Protein AF-A0A0J7I913-F1 (afdb_monomer_lite)

Radius of gyration: 12.44 Å; chains: 1; bounding box: 34×30×26 Å

Sequence (101 aa):
MNKFKPIKVIGNLSIGSDISEKLPTDEYEFNFSEKYISGTVSIFFEQDYYNKNQIFVLKNGKLFSKLMQECYGMEYFLTNDINSYLISVNWYVIEILFKNE

Foldseek 3Di:
DCLADWPFLADQTGRDDPQWDKDFCVVQQLQVQLPPNAAKKWKQFRCDPPRNPPIDIDGGSNCVSVVCVVVVHFFMWMADPVRQWIWTGHPGIITIHGRDD

pLDDT: mean 90.07, std 8.55, range [43.69, 96.62]

Secondary structure (DSSP, 8-state):
--S---SBSSSS-BS-TTTSEEEEHHHHTTTHHHHH--S-EEEE---STTTTT--EEES-GGGHHHHHHHHT---EEEEETT--EEEEE-SSEEEEEE---

Structure (mmCIF, N/CA/C/O backbone):
data_AF-A0A0J7I913-F1
#
_entry.id   AF-A0A0J7I913-F1
#
loop_
_atom_site.group_PDB
_atom_site.id
_atom_site.type_symbol
_atom_site.label_atom_id
_atom_site.label_alt_id
_atom_site.label_comp_id
_atom_site.label_asym_id
_atom_site.label_entity_id
_atom_site.label_seq_id
_atom_site.pdbx_PDB_ins_code
_atom_site.Cartn_x
_atom_site.Cartn_y
_atom_site.Cartn_z
_atom_site.occupancy
_atom_site.B_iso_or_equiv
_atom_site.auth_seq_id
_atom_site.auth_comp_id
_atom_site.auth_asym_id
_atom_site.auth_atom_id
_atom_site.pdbx_PDB_model_num
ATOM 1 N N . MET A 1 1 ? -20.770 1.907 -6.104 1.00 43.69 1 MET A N 1
ATOM 2 C CA . MET A 1 1 ? -20.164 3.253 -6.196 1.00 43.69 1 MET A CA 1
ATOM 3 C C . MET A 1 1 ? -18.655 3.079 -6.072 1.00 43.69 1 MET A C 1
ATOM 5 O O . MET A 1 1 ? -18.217 2.596 -5.036 1.00 43.69 1 MET A O 1
ATOM 9 N N . ASN A 1 2 ? -17.878 3.360 -7.123 1.00 57.56 2 ASN A N 1
ATOM 10 C CA . ASN A 1 2 ? -16.415 3.211 -7.091 1.00 57.56 2 ASN A CA 1
ATOM 11 C C . ASN A 1 2 ? -15.819 4.393 -6.319 1.00 57.56 2 ASN A C 1
ATOM 13 O O . ASN A 1 2 ? -15.729 5.484 -6.877 1.00 57.56 2 ASN A O 1
ATOM 17 N N . LYS A 1 3 ? -15.482 4.186 -5.036 1.00 70.44 3 LYS A N 1
ATOM 18 C CA . LYS A 1 3 ? -14.910 5.226 -4.155 1.00 70.44 3 LYS A CA 1
ATOM 19 C C . LYS A 1 3 ? -13.554 5.733 -4.657 1.00 70.44 3 LYS A C 1
ATOM 21 O O . LYS A 1 3 ? -13.267 6.913 -4.520 1.00 70.44 3 LYS A O 1
ATOM 26 N N . PHE A 1 4 ? -12.773 4.856 -5.281 1.00 85.12 4 PHE A N 1
ATOM 27 C CA . PHE A 1 4 ? -11.490 5.168 -5.903 1.00 85.12 4 PHE A CA 1
ATOM 28 C C . PHE A 1 4 ? -11.437 4.565 -7.311 1.00 85.12 4 PHE A C 1
ATOM 30 O O . PHE A 1 4 ? -12.118 3.573 -7.591 1.00 85.12 4 PHE A O 1
ATOM 37 N N . LYS A 1 5 ? -10.652 5.173 -8.206 1.00 87.25 5 LYS A N 1
ATOM 38 C CA . LYS A 1 5 ? -10.454 4.718 -9.591 1.00 87.25 5 LYS A CA 1
ATOM 39 C C . LYS A 1 5 ? -8.961 4.755 -9.945 1.00 87.25 5 LYS A C 1
ATOM 41 O O . LYS A 1 5 ? -8.546 5.685 -10.631 1.00 87.25 5 LYS A O 1
ATOM 46 N N . PRO A 1 6 ? -8.160 3.797 -9.447 1.00 91.69 6 PRO A N 1
ATOM 47 C CA . PRO A 1 6 ? -6.744 3.736 -9.783 1.00 91.69 6 PRO A CA 1
ATOM 48 C C . PRO A 1 6 ? -6.535 3.547 -11.289 1.00 91.69 6 PRO A C 1
ATOM 50 O O . PRO A 1 6 ? -7.283 2.808 -11.934 1.00 91.69 6 PRO A O 1
ATOM 53 N N . ILE A 1 7 ? -5.520 4.212 -11.845 1.00 93.69 7 ILE A N 1
ATOM 54 C CA . ILE A 1 7 ? -5.187 4.142 -13.275 1.00 93.69 7 ILE A CA 1
ATOM 55 C C . ILE A 1 7 ? -4.502 2.829 -13.667 1.00 93.69 7 ILE A C 1
ATOM 57 O O . ILE A 1 7 ? -4.623 2.397 -14.814 1.00 93.69 7 ILE A O 1
ATOM 61 N N . LYS A 1 8 ? -3.790 2.186 -12.733 1.00 94.81 8 LYS A N 1
ATOM 62 C CA . LYS A 1 8 ? -3.102 0.910 -12.953 1.00 94.81 8 LYS A CA 1
ATOM 63 C C . LYS A 1 8 ? -3.333 -0.023 -11.786 1.00 94.81 8 LYS A C 1
ATOM 65 O O . LYS A 1 8 ? -2.976 0.300 -10.662 1.00 94.81 8 LYS A O 1
ATOM 70 N N . VAL A 1 9 ? -3.882 -1.197 -12.080 1.00 94.38 9 VAL A N 1
ATOM 71 C CA . VAL A 1 9 ? -4.157 -2.249 -11.089 1.00 94.38 9 VAL A CA 1
ATOM 72 C C . VAL A 1 9 ? -3.317 -3.515 -11.299 1.00 94.38 9 VAL A C 1
ATOM 74 O O . VAL A 1 9 ? -3.500 -4.483 -10.573 1.00 94.38 9 VAL A O 1
ATOM 77 N N . ILE A 1 10 ? -2.409 -3.503 -12.279 1.00 94.38 10 ILE A N 1
ATOM 78 C CA . ILE A 1 10 ? -1.413 -4.544 -12.575 1.00 94.38 10 ILE A CA 1
ATOM 79 C C . ILE A 1 10 ? -0.144 -3.816 -13.028 1.00 94.38 10 ILE A C 1
ATOM 81 O O . ILE A 1 10 ? -0.257 -2.907 -13.855 1.00 94.38 10 ILE A O 1
ATOM 85 N N . GLY A 1 11 ? 1.017 -4.216 -12.512 1.00 91.94 11 GLY A N 1
ATOM 86 C CA . GLY A 1 11 ? 2.351 -3.739 -12.859 1.00 91.94 11 GLY A CA 1
ATOM 87 C C . GLY A 1 11 ? 2.547 -2.242 -12.644 1.00 91.94 11 GLY A C 1
ATOM 88 O O . GLY A 1 11 ? 2.097 -1.423 -13.454 1.00 91.94 11 GLY A O 1
ATOM 89 N N . ASN A 1 12 ? 3.315 -1.862 -11.625 1.00 92.69 12 ASN A N 1
ATOM 90 C CA . ASN A 1 12 ? 3.477 -0.464 -11.216 1.00 92.69 12 ASN A CA 1
ATOM 91 C C . ASN A 1 12 ? 2.132 0.142 -10.812 1.00 92.69 12 ASN A C 1
ATOM 93 O O . ASN A 1 12 ? 1.626 1.076 -11.449 1.00 92.69 12 ASN A O 1
ATOM 97 N N . LEU A 1 13 ? 1.535 -0.450 -9.776 1.00 94.94 13 LEU A N 1
ATOM 98 C CA . LEU A 1 13 ? 0.238 -0.052 -9.233 1.00 94.94 13 LEU A CA 1
ATOM 99 C C . LEU A 1 13 ? 0.192 1.456 -8.985 1.00 94.94 13 LEU A C 1
ATOM 101 O O . LEU A 1 13 ? 1.101 2.024 -8.380 1.00 94.94 13 LEU A O 1
ATOM 105 N N . SER A 1 14 ? -0.852 2.119 -9.476 1.00 95.00 14 SER A N 1
ATOM 106 C CA . SER A 1 14 ? -0.940 3.579 -9.427 1.00 95.00 14 SER A CA 1
ATOM 107 C C . SER A 1 14 ? -2.387 4.049 -9.362 1.00 95.00 14 SER A C 1
ATOM 109 O O . SER A 1 14 ? -3.275 3.532 -10.046 1.00 95.00 14 SER A O 1
ATOM 111 N N . ILE A 1 15 ? -2.604 5.055 -8.521 1.00 93.88 15 ILE A N 1
ATOM 112 C CA . ILE A 1 15 ? -3.844 5.797 -8.349 1.00 93.88 15 ILE A CA 1
ATOM 113 C C . ILE A 1 15 ? -3.989 6.841 -9.456 1.00 93.88 15 ILE A C 1
ATOM 115 O O . ILE A 1 15 ? -5.049 6.904 -10.075 1.00 93.88 15 ILE A O 1
ATOM 119 N N . GLY A 1 16 ? -2.933 7.611 -9.732 1.00 87.94 16 GLY A N 1
ATOM 120 C CA . GLY A 1 16 ? -2.901 8.627 -10.784 1.00 87.94 16 GLY A CA 1
ATOM 121 C C . GLY A 1 16 ? -2.245 9.936 -10.345 1.00 87.94 16 GLY A C 1
ATOM 122 O O . GLY A 1 16 ? -2.630 10.541 -9.347 1.00 87.94 16 GLY A O 1
ATOM 123 N N . SER A 1 17 ? -1.296 10.411 -11.156 1.00 71.00 17 SER A N 1
ATOM 124 C CA . SER A 1 17 ? -0.346 11.475 -10.807 1.00 71.00 17 SER A CA 1
ATOM 125 C C . SER A 1 17 ? -0.943 12.818 -10.411 1.00 71.00 17 SER A C 1
ATOM 127 O O . SER A 1 17 ? -0.295 13.544 -9.661 1.00 71.00 17 SER A O 1
ATOM 129 N N . ASP A 1 18 ? -2.109 13.155 -10.954 1.00 82.06 18 ASP A N 1
ATOM 130 C CA . ASP A 1 18 ? -2.664 14.512 -10.899 1.00 82.06 18 ASP A CA 1
ATOM 131 C C . ASP A 1 18 ? -3.638 14.689 -9.730 1.00 82.06 18 ASP A C 1
ATOM 133 O O . ASP A 1 18 ? -4.074 15.800 -9.438 1.00 82.06 18 ASP A O 1
ATOM 137 N N . ILE A 1 19 ? -3.999 13.583 -9.075 1.00 83.56 19 ILE A N 1
ATOM 138 C CA . ILE A 1 19 ? -5.009 13.545 -8.014 1.00 83.56 19 ILE A CA 1
ATOM 139 C C . ILE A 1 19 ? -4.457 13.037 -6.680 1.00 83.56 19 ILE A C 1
ATOM 141 O O . ILE A 1 19 ? -5.142 13.162 -5.670 1.00 83.56 19 ILE A O 1
ATOM 145 N N . SER A 1 20 ? -3.251 12.462 -6.660 1.00 91.31 20 SER A N 1
ATOM 146 C CA . SER A 1 20 ? -2.624 11.905 -5.460 1.00 91.31 20 SER A CA 1
ATOM 147 C C . SER A 1 20 ? -1.407 12.711 -5.015 1.00 91.31 20 SER A C 1
ATOM 149 O O . SER A 1 20 ? -0.601 13.144 -5.841 1.00 91.31 20 SER A O 1
ATOM 151 N N . GLU A 1 21 ? -1.201 12.797 -3.706 1.00 93.12 21 GLU A N 1
ATOM 152 C CA . GLU A 1 21 ? 0.090 13.173 -3.131 1.00 93.12 21 GLU A CA 1
ATOM 153 C C . GLU A 1 21 ? 1.125 12.067 -3.378 1.00 93.12 21 GLU A C 1
ATOM 155 O O . GLU A 1 21 ? 0.766 10.898 -3.532 1.00 93.12 21 GLU A O 1
ATOM 160 N N . LYS A 1 22 ? 2.413 12.430 -3.437 1.00 93.62 22 LYS A N 1
ATOM 161 C CA . LYS A 1 22 ? 3.503 11.509 -3.786 1.00 93.62 22 LYS A CA 1
ATOM 162 C C . LYS A 1 22 ? 4.621 11.554 -2.759 1.00 93.62 22 LYS A C 1
ATOM 164 O O . LYS A 1 22 ? 5.068 12.636 -2.386 1.00 93.62 22 LYS A O 1
ATOM 169 N N . LEU A 1 23 ? 5.112 10.380 -2.381 1.00 92.88 23 LEU A N 1
ATOM 170 C CA . LEU A 1 23 ? 6.309 10.209 -1.564 1.00 92.88 23 LEU A CA 1
ATOM 171 C C . LEU A 1 23 ? 7.319 9.300 -2.285 1.00 92.88 23 LEU A C 1
ATOM 173 O O . LEU A 1 23 ? 6.905 8.391 -3.013 1.00 92.88 23 LEU A O 1
ATOM 177 N N . PRO A 1 24 ? 8.631 9.532 -2.101 1.00 92.62 24 PRO A N 1
ATOM 178 C CA . PRO A 1 24 ? 9.670 8.697 -2.696 1.00 92.62 24 PRO A CA 1
ATOM 179 C C . PRO A 1 24 ? 9.673 7.298 -2.066 1.00 92.62 24 PRO A C 1
ATOM 181 O O . PRO A 1 24 ? 9.679 7.169 -0.844 1.00 92.62 24 PRO A O 1
ATOM 184 N N . THR A 1 25 ? 9.693 6.241 -2.880 1.00 89.75 25 THR A N 1
ATOM 185 C CA . THR A 1 25 ? 9.673 4.864 -2.358 1.00 89.75 25 THR A CA 1
ATOM 186 C C . THR A 1 25 ? 10.944 4.529 -1.575 1.00 89.75 25 THR A C 1
ATOM 188 O O . THR A 1 25 ? 10.829 4.020 -0.464 1.00 89.75 25 THR A O 1
ATOM 191 N N . ASP A 1 26 ? 12.124 4.914 -2.069 1.00 88.00 26 ASP A N 1
ATOM 192 C CA . ASP A 1 26 ? 13.428 4.598 -1.454 1.00 88.00 26 ASP A CA 1
ATOM 193 C C . ASP A 1 26 ? 13.537 5.004 0.029 1.00 88.00 26 ASP A C 1
ATOM 195 O O . ASP A 1 26 ? 14.219 4.357 0.822 1.00 88.00 26 ASP A O 1
ATOM 199 N N . GLU A 1 27 ? 12.859 6.082 0.432 1.00 89.00 27 GLU A N 1
ATOM 200 C CA . GLU A 1 27 ? 12.896 6.578 1.813 1.00 89.00 27 GLU A CA 1
ATOM 201 C C . GLU A 1 27 ? 11.867 5.898 2.730 1.00 89.00 27 GLU A C 1
ATOM 203 O O . GLU A 1 27 ? 12.016 5.908 3.959 1.00 89.00 27 GLU A O 1
ATOM 208 N N . TYR A 1 28 ? 10.803 5.330 2.159 1.00 90.75 28 TYR A N 1
ATOM 209 C CA . TYR A 1 28 ? 9.580 4.998 2.888 1.00 90.75 28 TYR A CA 1
ATOM 210 C C . TYR A 1 28 ? 9.100 3.551 2.712 1.00 90.75 28 TYR A C 1
ATOM 212 O O . TYR A 1 28 ? 8.330 3.094 3.551 1.00 90.75 28 TYR A O 1
ATOM 220 N N . GLU A 1 29 ? 9.563 2.790 1.721 1.00 81.19 29 GLU A N 1
ATOM 221 C CA . GLU A 1 29 ? 9.051 1.451 1.364 1.00 81.19 29 GLU A CA 1
ATOM 222 C C . GLU A 1 29 ? 8.789 0.516 2.559 1.00 81.19 29 GLU A C 1
ATOM 224 O O . GLU A 1 29 ? 7.683 -0.005 2.735 1.00 81.19 29 GLU A O 1
ATOM 229 N N . PHE A 1 30 ? 9.757 0.402 3.469 1.00 88.00 30 PHE A N 1
ATOM 230 C CA . PHE A 1 30 ? 9.686 -0.505 4.618 1.00 88.00 30 PHE A CA 1
ATOM 231 C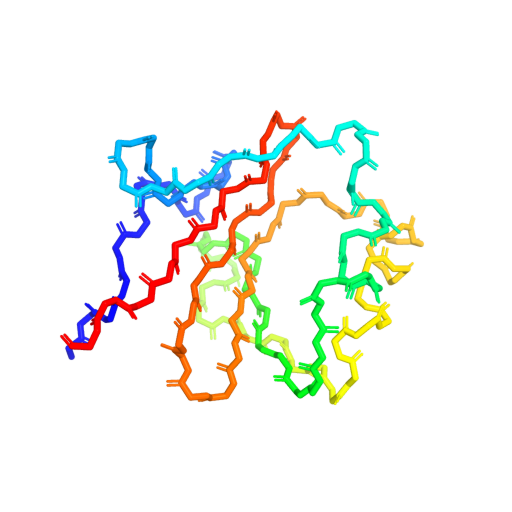 C . PHE A 1 30 ? 9.492 0.193 5.965 1.00 88.00 30 PHE A C 1
ATOM 233 O O . PHE A 1 30 ? 9.577 -0.447 7.010 1.00 88.00 30 PHE A O 1
ATOM 240 N N . ASN A 1 31 ? 9.162 1.485 5.969 1.00 91.00 31 ASN A N 1
ATOM 241 C CA . ASN A 1 31 ? 8.851 2.217 7.203 1.00 91.00 31 ASN A CA 1
ATOM 242 C C . ASN A 1 31 ? 7.591 3.096 7.114 1.00 91.00 31 ASN A C 1
ATOM 244 O O . ASN A 1 31 ? 7.157 3.661 8.120 1.00 91.00 31 ASN A O 1
ATOM 248 N N . PHE A 1 32 ? 6.976 3.190 5.934 1.00 92.00 32 PHE A N 1
ATOM 249 C CA . PHE A 1 32 ? 5.816 4.032 5.680 1.00 92.00 32 PHE A CA 1
ATOM 250 C C . PHE A 1 32 ? 4.652 3.668 6.598 1.00 92.00 32 PHE A C 1
ATOM 252 O O . PHE A 1 32 ? 4.114 4.527 7.299 1.00 92.00 32 PHE A O 1
ATOM 259 N N . SER A 1 33 ? 4.273 2.387 6.643 1.00 92.50 33 SER A N 1
ATOM 260 C CA . SER A 1 33 ? 3.107 1.988 7.425 1.00 92.50 33 SER A CA 1
ATOM 261 C C . SER A 1 33 ? 3.323 2.194 8.920 1.00 92.50 33 SER A C 1
ATOM 263 O O . SER A 1 33 ? 2.392 2.544 9.635 1.00 92.50 33 SER A O 1
ATOM 265 N N . GLU A 1 34 ? 4.548 1.992 9.402 1.00 93.06 34 GLU A N 1
ATOM 266 C CA . GLU A 1 34 ? 4.893 2.167 10.811 1.00 93.06 34 GL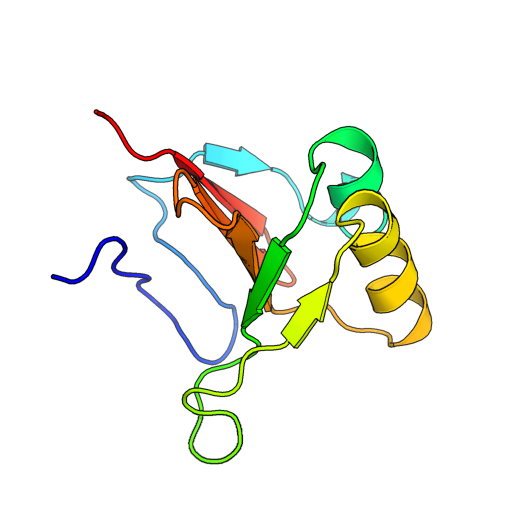U A CA 1
ATOM 267 C C . GLU A 1 34 ? 4.659 3.613 11.273 1.00 93.06 34 GLU A C 1
ATOM 269 O O . GLU A 1 34 ? 4.122 3.842 12.362 1.00 93.06 34 GLU A O 1
ATOM 274 N N . LYS A 1 35 ? 5.021 4.581 10.421 1.00 90.94 35 LYS A N 1
ATOM 275 C CA . LYS A 1 35 ? 4.922 6.017 10.705 1.00 90.94 35 LYS A CA 1
ATOM 276 C C . LYS A 1 35 ? 3.522 6.581 10.468 1.00 90.94 35 LYS A C 1
ATOM 278 O O . LYS A 1 35 ? 3.054 7.382 11.275 1.00 90.94 35 LYS A O 1
ATOM 283 N N . TYR A 1 36 ? 2.866 6.185 9.377 1.00 90.88 36 TYR A N 1
ATOM 284 C CA . TYR A 1 36 ? 1.697 6.907 8.852 1.00 90.88 36 TYR A CA 1
ATOM 285 C C . TYR A 1 36 ? 0.387 6.127 8.916 1.00 90.88 36 TYR A C 1
ATOM 287 O O . TYR A 1 36 ? -0.682 6.711 8.751 1.00 90.88 36 TYR A O 1
ATOM 295 N N . ILE A 1 37 ? 0.440 4.821 9.175 1.00 93.31 37 ILE A N 1
ATOM 296 C CA . ILE A 1 37 ? -0.739 3.960 9.153 1.00 93.31 37 ILE A CA 1
ATOM 297 C C . ILE A 1 37 ? -1.048 3.466 10.561 1.00 93.31 37 ILE A C 1
ATOM 299 O O . ILE A 1 37 ? -0.175 3.102 11.342 1.00 93.31 37 ILE A O 1
ATOM 303 N N . SER A 1 38 ? -2.329 3.441 10.912 1.00 91.44 38 SER A N 1
ATOM 304 C CA . SER A 1 38 ? -2.798 2.889 12.179 1.00 91.44 38 SER A CA 1
ATOM 305 C C . SER A 1 38 ? -4.138 2.186 12.001 1.00 91.44 38 SER A C 1
ATOM 307 O O . SER A 1 38 ? -4.819 2.368 10.993 1.00 91.44 38 SER A O 1
ATOM 309 N N . GLY A 1 39 ? -4.503 1.363 12.985 1.00 95.12 39 GLY A N 1
ATOM 310 C CA . GLY A 1 39 ? -5.754 0.615 12.965 1.00 95.12 39 GLY A CA 1
ATOM 311 C C . GLY A 1 39 ? -5.743 -0.564 11.993 1.00 95.12 39 GLY A C 1
ATOM 312 O O . GLY A 1 39 ? -4.685 -1.081 11.623 1.00 95.12 39 GLY A O 1
ATOM 313 N N . THR A 1 40 ? -6.944 -1.008 11.625 1.00 96.62 40 THR A N 1
ATOM 314 C CA . THR A 1 40 ? -7.131 -2.103 10.671 1.00 96.62 40 THR A CA 1
ATOM 315 C C . THR A 1 40 ? -7.030 -1.577 9.249 1.00 96.62 40 THR A C 1
ATOM 317 O O . THR A 1 40 ? -7.648 -0.570 8.907 1.00 96.62 40 THR A O 1
ATOM 320 N N . VAL A 1 41 ? -6.282 -2.291 8.417 1.00 96.62 41 VAL A N 1
ATOM 321 C CA . VAL A 1 41 ? -6.118 -1.972 7.002 1.00 96.62 41 VAL A CA 1
ATOM 322 C C . VAL A 1 41 ? -6.507 -3.152 6.132 1.00 96.62 41 VAL A C 1
ATOM 324 O O . VAL A 1 41 ? -6.294 -4.310 6.496 1.00 96.62 41 VAL A O 1
ATOM 327 N N . SER A 1 42 ? -7.087 -2.830 4.982 1.00 96.50 42 SER A N 1
ATOM 328 C CA . SER A 1 42 ? -7.315 -3.761 3.885 1.00 96.50 42 SER A CA 1
ATOM 329 C C . SER A 1 42 ? -6.246 -3.529 2.830 1.00 96.50 42 SER A C 1
ATOM 331 O O . SER A 1 42 ? -5.993 -2.388 2.441 1.00 96.50 42 SER A O 1
ATOM 333 N N . ILE A 1 43 ? -5.627 -4.614 2.393 1.00 95.44 43 ILE A N 1
ATOM 334 C CA . ILE A 1 43 ? -4.547 -4.645 1.422 1.00 95.44 43 ILE A CA 1
ATOM 335 C C . ILE A 1 43 ? -5.035 -5.384 0.185 1.00 95.44 43 ILE A C 1
ATOM 337 O O . ILE A 1 43 ? -5.659 -6.444 0.284 1.00 95.44 43 ILE A O 1
ATOM 341 N N . PHE A 1 44 ? -4.707 -4.827 -0.973 1.00 93.94 44 PHE A N 1
ATOM 342 C CA . PHE A 1 44 ? -4.968 -5.418 -2.275 1.00 93.94 44 PHE A CA 1
ATOM 343 C C . PHE A 1 44 ? -3.640 -5.480 -3.014 1.00 93.94 44 PHE A C 1
ATOM 345 O O . PHE A 1 44 ? -2.998 -4.454 -3.209 1.00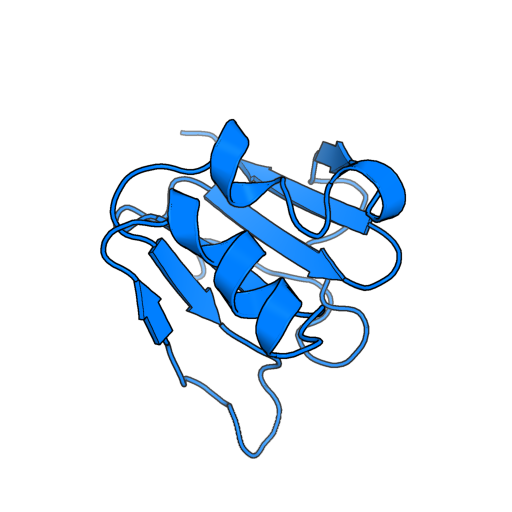 93.94 44 PHE A O 1
ATOM 352 N N . PHE A 1 45 ? -3.220 -6.667 -3.430 1.00 93.62 45 PHE A N 1
ATOM 353 C CA . PHE A 1 45 ? -2.102 -6.793 -4.362 1.00 93.62 45 PHE A CA 1
ATOM 354 C C . PHE A 1 45 ? -2.587 -6.493 -5.786 1.00 93.62 45 PHE A C 1
ATOM 356 O O . PHE A 1 45 ? -3.701 -5.984 -5.976 1.00 93.62 45 PHE A O 1
ATOM 363 N N . GLU A 1 46 ? -1.774 -6.803 -6.793 1.00 93.62 46 GLU A N 1
ATOM 364 C CA . GLU A 1 46 ? -2.201 -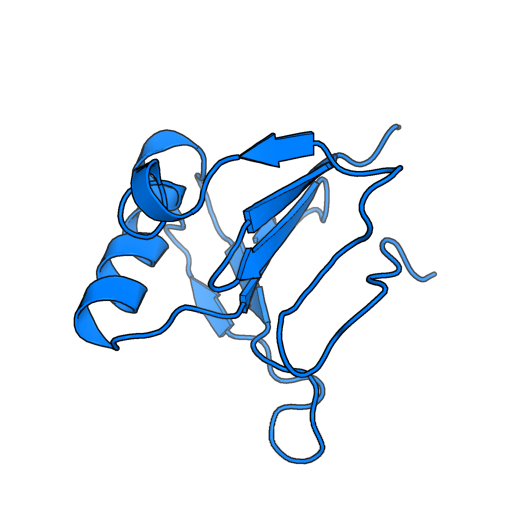6.710 -8.188 1.00 93.62 46 GLU A CA 1
ATOM 365 C C . GLU A 1 46 ? -3.568 -7.371 -8.396 1.00 93.62 46 GLU A C 1
ATOM 367 O O . GLU A 1 46 ? -3.860 -8.428 -7.848 1.00 93.62 46 GLU A O 1
ATOM 372 N N . GLN A 1 47 ? -4.432 -6.736 -9.178 1.00 93.38 47 GLN A N 1
ATOM 373 C CA . GLN A 1 47 ? -5.766 -7.238 -9.499 1.00 93.38 47 GLN A CA 1
ATOM 374 C C . GLN A 1 47 ? -5.753 -7.894 -10.881 1.00 93.38 47 GLN A C 1
ATOM 376 O O . GLN A 1 47 ? -6.537 -7.548 -11.769 1.00 93.38 47 GLN A O 1
ATOM 381 N N . ASP A 1 48 ? -4.815 -8.823 -11.055 1.00 92.88 48 ASP A N 1
ATOM 382 C CA . ASP A 1 48 ? -4.689 -9.665 -12.238 1.00 92.88 48 ASP A CA 1
ATOM 383 C C . ASP A 1 48 ? -5.710 -10.816 -12.222 1.00 92.88 48 ASP A C 1
ATOM 385 O O . ASP A 1 48 ? -6.614 -10.865 -11.389 1.00 92.88 48 ASP A O 1
ATOM 389 N N . TYR A 1 49 ? -5.600 -11.755 -13.163 1.00 92.12 49 TYR A N 1
ATOM 390 C CA . TYR A 1 49 ? -6.518 -12.892 -13.230 1.00 92.12 49 TYR A CA 1
ATOM 391 C C . TYR A 1 49 ? -6.494 -13.772 -11.964 1.00 92.12 49 TYR A C 1
ATOM 393 O O . TYR A 1 49 ? -7.532 -14.325 -11.597 1.00 92.12 49 TYR A O 1
ATOM 401 N N . TYR A 1 50 ? -5.346 -13.894 -11.291 1.00 89.31 50 TYR A N 1
ATOM 402 C CA . TYR A 1 50 ? -5.156 -14.800 -10.156 1.00 89.31 50 TYR A CA 1
ATOM 403 C C . TYR A 1 50 ? -5.577 -14.174 -8.822 1.00 89.31 50 TYR A C 1
ATOM 405 O O . TYR A 1 50 ? -6.179 -14.845 -7.982 1.00 89.31 50 TYR A O 1
ATOM 413 N N . ASN A 1 51 ? -5.305 -12.883 -8.645 1.00 88.50 51 ASN A N 1
ATOM 414 C CA . ASN A 1 51 ? -5.447 -12.163 -7.379 1.00 88.50 51 ASN A CA 1
ATOM 415 C C . ASN A 1 51 ? -6.690 -11.258 -7.330 1.00 88.50 51 ASN A C 1
ATOM 417 O O . ASN A 1 51 ? -6.941 -10.575 -6.332 1.00 88.50 51 ASN A O 1
ATOM 421 N N . LYS A 1 52 ? -7.502 -11.258 -8.394 1.00 90.75 52 LYS A N 1
ATOM 422 C CA . LYS A 1 52 ? -8.718 -10.447 -8.489 1.00 90.75 52 LYS A CA 1
ATOM 423 C C . LYS A 1 52 ? -9.630 -10.622 -7.277 1.00 90.75 52 LYS A C 1
ATOM 425 O O . LYS A 1 52 ? -10.028 -11.735 -6.940 1.00 90.75 52 LYS A O 1
ATOM 430 N N . ASN A 1 53 ? -10.045 -9.500 -6.693 1.00 91.06 53 ASN A N 1
ATOM 431 C CA . ASN A 1 53 ? -10.937 -9.428 -5.533 1.00 91.06 53 ASN A CA 1
ATOM 432 C C . ASN A 1 53 ? -10.401 -10.134 -4.274 1.00 91.06 53 ASN A C 1
ATOM 434 O O . ASN A 1 53 ? -11.168 -10.360 -3.336 1.00 91.06 53 ASN A O 1
ATOM 438 N N . GLN A 1 54 ? -9.116 -10.486 -4.229 1.00 93.81 54 GLN A N 1
ATOM 439 C CA . GLN A 1 54 ? -8.495 -10.972 -3.007 1.00 93.81 54 GLN A CA 1
ATOM 440 C C . GLN A 1 54 ? -8.121 -9.786 -2.122 1.00 93.81 54 GLN A C 1
ATOM 442 O O . GLN A 1 54 ? -7.545 -8.800 -2.582 1.00 93.81 54 GLN A O 1
ATOM 447 N N . ILE A 1 55 ? -8.475 -9.892 -0.843 1.00 93.31 55 ILE A N 1
ATOM 448 C CA . ILE A 1 55 ? -8.249 -8.849 0.153 1.00 93.31 55 ILE A CA 1
ATOM 449 C C . ILE A 1 55 ? -7.534 -9.483 1.333 1.00 93.31 55 ILE A C 1
ATOM 451 O O . ILE A 1 55 ? -8.024 -10.449 1.920 1.00 93.31 55 ILE A O 1
ATOM 455 N N . PHE A 1 56 ? -6.396 -8.910 1.704 1.00 93.75 56 PHE A N 1
ATOM 456 C CA . PHE A 1 56 ? -5.712 -9.250 2.940 1.00 93.75 56 PHE A CA 1
ATOM 457 C C . PHE A 1 56 ? -6.032 -8.196 3.999 1.00 93.75 56 PHE A C 1
ATOM 459 O O . PHE A 1 56 ? -5.931 -7.001 3.741 1.00 93.75 56 PHE A O 1
ATOM 466 N N . VAL A 1 57 ? -6.443 -8.622 5.192 1.00 95.81 57 VAL A N 1
ATOM 467 C CA . VAL A 1 57 ? -6.815 -7.704 6.277 1.00 95.81 57 VAL A CA 1
ATOM 468 C C . VAL A 1 57 ? -5.820 -7.836 7.414 1.00 95.81 57 VAL A C 1
ATOM 470 O O . VAL A 1 57 ? -5.644 -8.918 7.976 1.00 95.81 57 VAL A O 1
ATOM 473 N N . LEU A 1 58 ? -5.216 -6.715 7.801 1.00 95.69 58 LEU A N 1
ATOM 474 C CA . LEU A 1 58 ? -4.282 -6.646 8.916 1.00 95.69 58 LEU A CA 1
ATOM 475 C C . LEU A 1 58 ? -4.838 -5.735 10.009 1.00 95.69 58 LEU A C 1
ATOM 477 O O . LEU A 1 58 ? -5.057 -4.548 9.790 1.00 95.69 58 LEU A O 1
ATOM 481 N N . LYS A 1 59 ? -5.030 -6.282 11.217 1.00 95.81 59 LYS A N 1
ATOM 482 C CA . LYS A 1 59 ? -5.602 -5.541 12.360 1.00 95.81 59 LYS A CA 1
ATOM 483 C C . LYS A 1 59 ? -4.709 -4.415 12.883 1.00 95.81 59 LYS A C 1
ATOM 485 O O . LYS A 1 59 ? -5.204 -3.495 13.525 1.00 95.81 59 LYS A O 1
ATOM 490 N N . ASN A 1 60 ? -3.402 -4.523 12.655 1.00 95.31 60 ASN A N 1
ATOM 491 C CA . ASN A 1 60 ? -2.421 -3.523 13.050 1.00 95.31 60 ASN A CA 1
ATOM 492 C C . ASN A 1 60 ? -1.593 -3.106 11.833 1.00 95.31 60 ASN A C 1
ATOM 494 O O . ASN A 1 60 ? -0.533 -3.676 11.571 1.00 95.31 60 ASN A O 1
ATOM 498 N N . GLY A 1 61 ? -2.085 -2.104 11.103 1.00 94.69 61 GLY A N 1
ATOM 499 C CA . GLY A 1 61 ? -1.457 -1.590 9.888 1.00 94.69 61 GLY A CA 1
ATOM 500 C C . GLY A 1 61 ? -0.025 -1.092 10.080 1.00 94.69 61 GLY A C 1
ATOM 501 O O . GLY A 1 61 ? 0.747 -1.139 9.129 1.00 94.69 61 GLY A O 1
ATOM 502 N N . LYS A 1 62 ? 0.389 -0.730 11.305 1.00 95.50 62 LYS A N 1
ATOM 503 C CA . LYS A 1 62 ? 1.785 -0.348 11.591 1.00 95.50 62 LYS A CA 1
ATOM 504 C C . LYS A 1 62 ? 2.785 -1.446 11.251 1.00 95.50 62 LYS A C 1
ATOM 506 O O . LYS A 1 62 ? 3.905 -1.145 10.864 1.00 95.50 62 LYS A O 1
ATOM 511 N N . LEU A 1 63 ? 2.378 -2.709 11.372 1.00 93.88 63 LEU A N 1
ATOM 512 C CA . LEU A 1 63 ? 3.243 -3.863 11.124 1.00 93.88 63 LEU A CA 1
ATOM 513 C C . LEU A 1 63 ? 3.407 -4.188 9.633 1.00 93.88 63 LEU A C 1
ATOM 515 O O . LEU A 1 63 ? 4.193 -5.069 9.295 1.00 93.88 63 LEU A O 1
ATOM 519 N N . PHE A 1 64 ? 2.660 -3.524 8.747 1.00 93.75 64 PHE A N 1
ATOM 520 C CA . PHE A 1 64 ? 2.549 -3.952 7.358 1.00 93.75 64 PHE A CA 1
ATOM 521 C C . PHE A 1 64 ? 3.858 -3.813 6.570 1.00 93.75 64 PHE A C 1
ATOM 523 O O . PHE A 1 64 ? 4.287 -4.772 5.939 1.00 93.75 64 PHE A O 1
ATOM 530 N N . SER A 1 65 ? 4.539 -2.673 6.669 1.00 91.88 65 SER A N 1
ATOM 531 C CA . SER A 1 65 ? 5.829 -2.430 6.018 1.00 91.88 65 SER A CA 1
ATOM 532 C C . SER A 1 65 ? 6.892 -3.445 6.447 1.00 91.88 65 SER A C 1
ATOM 534 O O . SER A 1 65 ? 7.657 -3.911 5.609 1.00 91.88 65 SER A O 1
ATOM 536 N N . LYS A 1 66 ? 6.893 -3.871 7.718 1.00 91.19 66 LYS A N 1
ATOM 537 C CA . LYS A 1 66 ? 7.786 -4.937 8.192 1.00 91.19 66 LYS A CA 1
ATOM 538 C C . LYS A 1 66 ? 7.445 -6.293 7.568 1.00 91.19 66 LYS A C 1
ATOM 540 O O . LYS A 1 66 ? 8.342 -7.045 7.216 1.00 91.19 66 LYS A O 1
ATOM 545 N N . LEU A 1 67 ? 6.159 -6.609 7.405 1.00 92.19 67 LEU A N 1
ATOM 546 C CA . LEU A 1 67 ? 5.733 -7.836 6.725 1.00 92.19 67 LEU A CA 1
ATOM 547 C C . LEU A 1 67 ? 6.174 -7.830 5.255 1.00 92.19 67 LEU A C 1
ATOM 549 O O . LEU A 1 67 ? 6.696 -8.826 4.769 1.00 92.19 67 LEU A O 1
ATOM 553 N N . MET A 1 68 ? 6.020 -6.697 4.569 1.00 91.81 68 MET A N 1
ATOM 554 C CA . MET A 1 68 ? 6.482 -6.524 3.189 1.00 91.81 68 MET A CA 1
ATOM 555 C C . MET A 1 68 ? 8.000 -6.665 3.055 1.00 91.81 68 MET A C 1
ATOM 557 O O . MET A 1 68 ? 8.453 -7.334 2.128 1.00 91.81 68 MET A O 1
ATOM 561 N N . GLN A 1 69 ? 8.768 -6.137 4.014 1.00 91.00 69 GLN A N 1
ATOM 562 C CA . GLN A 1 69 ? 10.225 -6.286 4.060 1.00 91.00 69 GLN A CA 1
ATOM 563 C C . GLN A 1 69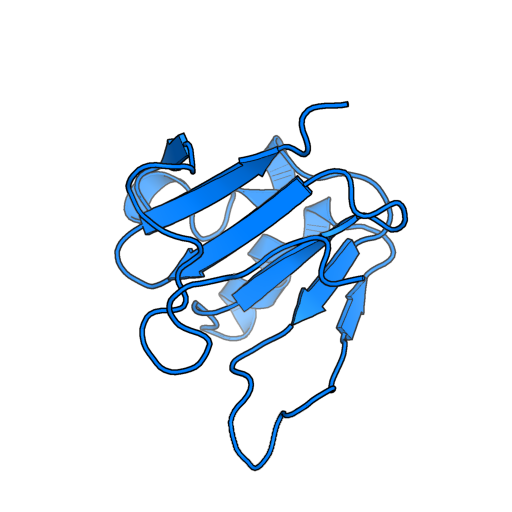 ? 10.661 -7.759 4.088 1.00 91.00 69 GLN A C 1
ATOM 565 O O . GLN A 1 69 ? 11.543 -8.153 3.331 1.00 91.00 69 GLN A O 1
ATOM 570 N N . GLU A 1 70 ? 10.019 -8.587 4.916 1.00 91.19 70 GLU A N 1
ATOM 571 C CA . GLU A 1 70 ? 10.325 -10.025 5.032 1.00 91.19 70 GLU A CA 1
ATOM 572 C C . GLU A 1 70 ? 9.869 -10.835 3.804 1.00 91.19 70 GLU A C 1
ATOM 574 O O . GLU A 1 70 ? 10.387 -11.917 3.533 1.00 91.19 70 GLU A O 1
ATOM 579 N N . CYS A 1 71 ? 8.885 -10.328 3.056 1.00 87.31 71 CYS A N 1
ATOM 580 C CA . CYS A 1 71 ? 8.347 -10.980 1.862 1.00 87.31 71 CYS A CA 1
ATOM 581 C C . CYS A 1 71 ? 8.951 -10.462 0.550 1.00 87.31 71 CYS A C 1
ATOM 583 O O . CYS A 1 71 ? 8.551 -10.940 -0.511 1.00 87.31 71 CYS A O 1
ATOM 585 N N . TYR A 1 72 ? 9.865 -9.487 0.604 1.00 82.81 72 TYR A N 1
ATOM 586 C CA . TYR A 1 72 ? 10.356 -8.755 -0.572 1.00 82.81 72 TYR A CA 1
ATOM 587 C C . TYR A 1 72 ? 9.212 -8.179 -1.436 1.00 82.81 72 TYR A C 1
ATOM 589 O O . TYR A 1 72 ? 9.318 -8.089 -2.659 1.00 82.81 72 TYR A O 1
ATOM 597 N N . GLY A 1 73 ? 8.084 -7.840 -0.800 1.00 79.69 73 GLY A N 1
ATOM 598 C CA . GLY A 1 73 ? 6.877 -7.347 -1.462 1.00 79.69 73 GLY A CA 1
ATOM 599 C C . GLY A 1 73 ? 6.904 -5.828 -1.602 1.00 79.69 73 GLY A C 1
ATOM 600 O O . GLY A 1 73 ? 7.197 -5.139 -0.632 1.00 79.69 73 GLY A O 1
ATOM 601 N N . MET A 1 74 ? 6.583 -5.312 -2.792 1.00 80.00 74 MET A N 1
ATOM 602 C CA . MET A 1 74 ? 6.747 -3.883 -3.112 1.00 80.00 74 MET A CA 1
ATOM 603 C C . MET A 1 74 ? 5.608 -3.253 -3.918 1.00 80.00 74 MET A C 1
ATOM 605 O O . MET A 1 74 ? 5.621 -2.046 -4.145 1.00 80.00 74 MET A O 1
ATOM 609 N N . GLU A 1 75 ? 4.609 -4.037 -4.332 1.00 92.25 75 GLU A N 1
ATOM 610 C CA . GLU A 1 75 ? 3.467 -3.524 -5.092 1.00 92.25 75 GLU A CA 1
ATOM 611 C C . GLU A 1 75 ? 2.147 -3.893 -4.425 1.00 92.25 75 GLU A C 1
ATOM 613 O O . GLU A 1 75 ? 1.740 -5.057 -4.404 1.00 92.25 75 GLU A O 1
ATOM 618 N N . TYR A 1 76 ? 1.473 -2.895 -3.859 1.00 94.06 76 TYR A N 1
ATOM 619 C CA . TYR A 1 76 ? 0.173 -3.083 -3.224 1.00 94.06 76 TYR A CA 1
ATOM 620 C C . TYR A 1 76 ? -0.619 -1.780 -3.135 1.00 94.06 76 TYR A C 1
ATOM 622 O O . TYR A 1 76 ? -0.074 -0.678 -3.095 1.00 94.06 76 TYR A O 1
ATOM 630 N N . PHE A 1 77 ? -1.929 -1.932 -3.002 1.00 95.31 77 PHE A N 1
ATOM 631 C CA . PHE A 1 77 ? -2.814 -0.912 -2.475 1.00 95.31 77 PHE A CA 1
ATOM 632 C C . PHE A 1 77 ? -3.132 -1.169 -1.008 1.00 95.31 77 PHE A C 1
ATOM 634 O O . PHE A 1 77 ? -3.259 -2.319 -0.582 1.00 95.31 77 PHE A O 1
ATOM 641 N N . LEU A 1 78 ? -3.362 -0.097 -0.252 1.00 94.94 78 LEU A N 1
ATOM 642 C CA . LEU A 1 78 ? -3.908 -0.178 1.096 1.00 94.94 78 LEU A CA 1
ATOM 643 C C . LEU A 1 78 ? -4.935 0.923 1.385 1.00 94.94 78 LEU A C 1
ATOM 645 O O . LEU A 1 78 ? -4.839 2.050 0.900 1.00 94.94 78 LEU A O 1
ATOM 649 N N . THR A 1 79 ? -5.936 0.577 2.191 1.00 95.50 79 THR A N 1
ATOM 650 C CA . THR A 1 79 ? -6.978 1.485 2.686 1.00 95.50 79 THR A CA 1
ATOM 651 C C . THR A 1 79 ? -7.384 1.106 4.110 1.00 95.50 79 THR A C 1
ATOM 653 O O . THR A 1 79 ? -7.135 -0.017 4.556 1.00 95.50 79 THR A O 1
ATOM 656 N N . ASN A 1 80 ? -8.022 2.024 4.833 1.00 94.31 80 ASN A N 1
ATOM 657 C CA . ASN A 1 80 ? -8.651 1.720 6.116 1.00 94.31 80 ASN A CA 1
ATOM 658 C C . ASN A 1 80 ? -10.069 1.146 5.944 1.00 94.31 80 ASN A C 1
ATOM 660 O O . ASN A 1 80 ? -10.652 1.131 4.862 1.00 94.31 80 ASN A O 1
ATOM 664 N N . ASP A 1 81 ? -10.647 0.691 7.049 1.00 91.00 81 ASP A N 1
ATOM 665 C CA . ASP A 1 81 ? -11.996 0.127 7.141 1.00 91.00 81 ASP A CA 1
ATOM 666 C C . ASP A 1 81 ? -13.107 1.046 6.595 1.00 91.00 81 ASP A C 1
ATOM 668 O O . ASP A 1 81 ? -14.031 0.590 5.914 1.00 91.00 81 ASP A O 1
ATOM 672 N N . ILE A 1 82 ? -13.003 2.355 6.820 1.00 91.69 82 ILE A N 1
ATOM 673 C CA . ILE A 1 82 ? -13.990 3.336 6.339 1.00 91.69 82 ILE A CA 1
ATOM 674 C C . ILE A 1 82 ? -13.747 3.803 4.893 1.00 91.69 82 ILE A C 1
ATOM 676 O O . ILE A 1 82 ? -14.617 4.448 4.290 1.00 91.69 82 ILE A O 1
ATOM 680 N N . ASN A 1 83 ? -12.628 3.400 4.282 1.00 91.12 83 ASN A N 1
ATOM 681 C CA . ASN A 1 83 ? -12.170 3.833 2.962 1.00 91.12 83 ASN A CA 1
ATOM 682 C C . ASN A 1 83 ? -12.025 5.366 2.851 1.00 91.12 83 ASN A C 1
ATOM 684 O O . ASN A 1 83 ? -12.551 5.976 1.916 1.00 91.12 83 ASN A O 1
ATOM 688 N N . SER A 1 84 ? -11.377 5.998 3.834 1.00 92.50 84 SER A N 1
ATOM 689 C CA . SER A 1 84 ? -11.110 7.445 3.839 1.00 92.50 84 SER A CA 1
ATOM 690 C C . SER A 1 84 ? -9.851 7.832 3.061 1.00 92.50 84 SER A C 1
ATOM 692 O O . SER A 1 84 ? -9.659 9.008 2.771 1.00 92.50 84 SER A O 1
ATOM 694 N N . TYR A 1 85 ? -9.005 6.867 2.704 1.00 93.38 85 TYR A N 1
ATOM 695 C CA . TYR A 1 85 ? -7.863 7.061 1.813 1.00 93.38 85 TYR A CA 1
ATOM 696 C C . TYR A 1 85 ? -7.626 5.818 0.959 1.00 93.38 85 TYR A C 1
ATOM 698 O O . TYR A 1 85 ? -8.023 4.720 1.342 1.00 93.38 85 TYR A O 1
ATOM 706 N N . LEU A 1 86 ? -6.939 5.973 -0.165 1.00 95.06 86 LEU A N 1
ATOM 707 C CA . LEU A 1 86 ? -6.303 4.882 -0.891 1.00 95.06 86 LEU A CA 1
ATOM 708 C C . LEU A 1 86 ? -4.828 5.219 -1.037 1.00 95.06 86 LEU A C 1
ATOM 710 O O . LEU A 1 86 ? -4.486 6.340 -1.406 1.00 95.06 86 LEU A O 1
ATOM 714 N N . ILE A 1 87 ? -3.969 4.252 -0.753 1.00 95.31 87 ILE A N 1
ATOM 715 C CA . ILE A 1 87 ? -2.531 4.379 -0.954 1.00 95.31 87 ILE A CA 1
ATOM 716 C C . ILE A 1 87 ? -2.106 3.300 -1.925 1.00 95.31 87 ILE A C 1
ATOM 718 O O . ILE A 1 87 ? -2.545 2.161 -1.791 1.00 95.31 87 ILE A O 1
ATOM 722 N N . SER A 1 88 ? -1.274 3.664 -2.888 1.00 95.00 88 SER A N 1
ATOM 723 C CA . SER A 1 88 ? -0.578 2.736 -3.766 1.00 95.00 88 SER A CA 1
ATOM 724 C C . SER A 1 88 ? 0.902 2.822 -3.469 1.00 95.00 88 SER A C 1
ATOM 726 O O . SER A 1 88 ? 1.452 3.917 -3.411 1.00 95.00 88 SER A O 1
ATOM 728 N N . VAL A 1 89 ? 1.541 1.678 -3.292 1.00 93.81 89 VAL A N 1
ATOM 729 C CA . VAL A 1 89 ? 2.993 1.564 -3.206 1.00 93.81 89 VAL A CA 1
ATOM 730 C C . VAL A 1 89 ? 3.440 0.765 -4.414 1.00 93.81 89 VAL A C 1
ATOM 732 O O . VAL A 1 89 ? 2.886 -0.300 -4.683 1.00 93.81 89 VAL A O 1
ATOM 735 N N . ASN A 1 90 ? 4.395 1.310 -5.159 1.00 92.50 90 ASN A N 1
ATOM 736 C CA . ASN A 1 90 ? 5.118 0.608 -6.210 1.00 92.50 90 ASN A CA 1
ATOM 737 C C . ASN A 1 90 ? 6.618 0.934 -6.114 1.00 92.50 90 ASN A C 1
ATOM 739 O O . ASN A 1 90 ? 7.036 1.756 -5.294 1.00 92.50 90 ASN A O 1
ATOM 743 N N . TRP A 1 91 ? 7.421 0.327 -6.989 1.00 90.62 91 TRP A N 1
ATOM 744 C CA . TRP A 1 91 ? 8.883 0.475 -7.020 1.00 90.62 91 TRP A CA 1
ATOM 745 C C . TRP A 1 91 ? 9.406 1.907 -7.199 1.00 90.62 91 TRP A C 1
ATOM 747 O O . TRP A 1 91 ? 10.580 2.154 -6.955 1.00 90.62 91 TRP A O 1
ATOM 757 N N . TYR A 1 92 ? 8.574 2.845 -7.647 1.00 91.19 92 TYR A N 1
ATOM 758 C CA . TYR A 1 92 ? 8.994 4.198 -8.014 1.00 91.19 92 TYR A CA 1
ATOM 759 C C . TYR A 1 92 ? 8.393 5.280 -7.122 1.00 91.19 92 TYR A C 1
ATOM 761 O O . TYR A 1 92 ? 9.008 6.327 -6.916 1.00 91.19 92 TYR A O 1
ATOM 769 N N . VAL A 1 93 ? 7.166 5.076 -6.647 1.00 93.38 93 VAL A N 1
ATOM 770 C CA . VAL A 1 93 ? 6.430 6.090 -5.898 1.00 93.38 93 VAL A CA 1
ATOM 771 C C . VAL A 1 93 ? 5.403 5.468 -4.957 1.00 93.38 93 VAL A C 1
ATOM 773 O O . VAL A 1 93 ? 4.74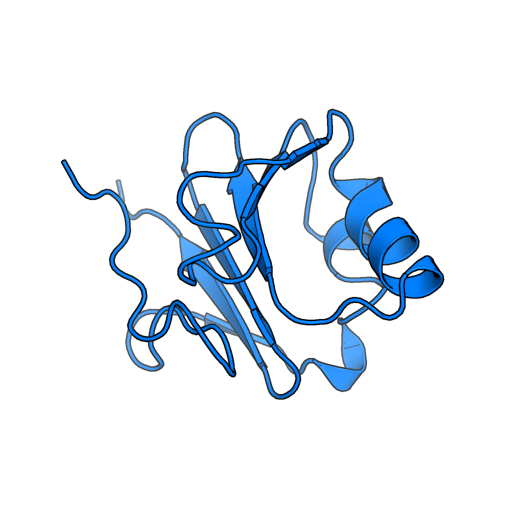8 4.471 -5.272 1.00 93.38 93 VAL A O 1
ATOM 776 N N . ILE A 1 94 ? 5.216 6.125 -3.816 1.00 94.25 94 ILE A N 1
ATOM 777 C CA . ILE A 1 94 ? 4.045 5.953 -2.962 1.00 94.25 94 ILE A CA 1
ATOM 778 C C . ILE A 1 94 ? 3.049 7.056 -3.316 1.00 94.25 94 ILE A C 1
ATOM 780 O O . ILE A 1 94 ? 3.349 8.238 -3.156 1.00 94.25 94 ILE A O 1
ATOM 784 N N . GLU A 1 95 ? 1.866 6.680 -3.790 1.00 95.25 95 GLU A N 1
ATOM 785 C CA . GLU A 1 95 ? 0.771 7.598 -4.110 1.00 95.25 95 GLU A CA 1
ATOM 786 C C . GLU A 1 95 ? -0.300 7.540 -3.024 1.00 95.25 95 GLU A C 1
ATOM 788 O O . GLU A 1 95 ? -0.748 6.456 -2.654 1.00 95.25 95 GLU A O 1
ATOM 793 N N . ILE A 1 96 ? -0.742 8.698 -2.534 1.00 94.75 96 ILE A N 1
ATOM 794 C CA . ILE A 1 96 ? -1.739 8.822 -1.468 1.00 94.75 96 ILE A CA 1
ATOM 795 C C . ILE A 1 96 ? -2.904 9.664 -1.975 1.00 94.75 96 ILE A C 1
ATOM 797 O O . ILE A 1 96 ? -2.734 10.814 -2.374 1.00 94.75 96 ILE A O 1
ATOM 801 N N . LEU A 1 97 ? -4.107 9.102 -1.938 1.00 94.19 97 LEU A N 1
ATOM 802 C CA . LEU A 1 97 ? -5.341 9.802 -2.268 1.00 94.19 97 LEU A CA 1
ATOM 803 C C . LEU A 1 97 ? -6.265 9.801 -1.058 1.00 94.19 97 LEU A C 1
ATOM 805 O O . LEU A 1 97 ? -6.818 8.765 -0.685 1.00 94.19 97 LEU A O 1
ATOM 809 N N . PHE A 1 98 ? -6.466 10.975 -0.471 1.00 90.75 98 PHE A N 1
ATOM 810 C CA . PHE A 1 98 ? -7.482 11.177 0.552 1.00 90.75 98 PHE A CA 1
ATOM 811 C C . PHE A 1 98 ? -8.850 11.353 -0.094 1.00 90.75 98 PHE A C 1
ATOM 813 O O . PHE A 1 98 ? -8.999 11.950 -1.162 1.00 90.75 98 PHE A O 1
ATOM 820 N N . LYS A 1 99 ? -9.878 10.826 0.565 1.00 82.88 99 LYS A N 1
ATOM 821 C CA . LYS A 1 99 ? -11.246 11.127 0.186 1.00 82.88 99 LYS A CA 1
ATOM 822 C C . LYS A 1 99 ? -11.564 12.550 0.653 1.00 82.88 99 LYS A C 1
ATOM 824 O O . LYS A 1 99 ? -11.637 12.790 1.854 1.00 82.88 99 LYS A O 1
ATOM 829 N N . ASN A 1 100 ? -11.799 13.455 -0.292 1.00 65.75 100 ASN A N 1
ATOM 830 C CA . ASN A 1 100 ? -12.458 14.725 0.005 1.00 65.75 100 ASN A CA 1
ATOM 831 C C . ASN A 1 100 ? -13.912 14.418 0.400 1.00 65.75 100 ASN A C 1
ATOM 833 O O . ASN A 1 100 ? -14.559 13.602 -0.268 1.00 65.75 100 ASN A O 1
ATOM 837 N N . GLU A 1 101 ? -14.373 14.982 1.518 1.00 55.06 101 GLU A N 1
ATOM 838 C CA . GLU A 1 101 ? -15.748 14.802 2.014 1.00 55.06 101 GLU A CA 1
ATOM 839 C C . GLU A 1 101 ? -16.808 15.142 0.960 1.00 55.06 101 GLU A C 1
ATOM 841 O O . GLU A 1 101 ? -16.642 16.151 0.236 1.00 55.06 101 GLU A O 1
#